Protein AF-A0A7S2IF07-F1 (afdb_monomer)

Solvent-accessible surface area (backbone atoms only — not comparable to full-atom values): 7524 Å² total; per-residue (Å²): 131,76,89,61,89,81,51,77,59,71,86,78,68,70,70,57,93,60,50,62,57,51,52,50,48,54,66,67,65,48,85,87,68,80,76,56,78,87,47,40,51,53,81,70,38,62,81,49,88,58,99,79,53,13,55,53,33,50,49,52,52,53,50,53,50,46,47,66,72,56,51,69,41,74,49,71,50,79,55,86,78,67,92,77,83,52,95,87,63,78,79,63,81,65,50,71,45,58,42,88,49,96,75,85,88,83,84,89,77,90,78,134

Foldseek 3Di:
DDPDDCDDDVVVVDDDVCRVVVVCLVVLPDPPDDDPPVQQADPVCLPPPDPSHHSPSVNVVSVVVCCVVQVFDKDWDAADDDPDDDVPDDTDDTDIDTRNDPDDDDDDDDDD

Secondary structure (DSSP, 8-state):
---STTPPPGGGG-PPTTHHHHHHHHHHT-TT----GGGS--GGGGTS--TT--HHHHHHHHHHHHHHHH---EEEEPP---S---TTPPPP--EEEESS-SS---------

Nearest PDB structures (foldseek):
  5cvv-assembly1_A  TM=2.787E-01  e=3.204E+00  Clarkia breweri

pLDDT: mean 77.89, std 9.1, range [54.47, 91.88]

Organism: NCBI:txid1333877

Structure (mmCIF, N/CA/C/O backbone):
data_AF-A0A7S2IF07-F1
#
_entry.id   AF-A0A7S2IF07-F1
#
loop_
_atom_site.group_PDB
_atom_site.id
_atom_site.type_symbol
_atom_site.label_atom_id
_atom_site.label_alt_id
_atom_site.label_comp_id
_atom_site.label_asym_id
_atom_site.label_entity_id
_atom_site.label_seq_id
_atom_site.pdbx_PDB_ins_code
_atom_site.Cartn_x
_atom_site.Cartn_y
_atom_site.Cartn_z
_atom_site.occupancy
_atom_site.B_iso_or_equiv
_atom_site.auth_seq_id
_atom_site.auth_comp_id
_atom_site.auth_asym_id
_atom_site.auth_atom_id
_atom_site.pdbx_PDB_model_num
ATOM 1 N N . LYS A 1 1 ? -2.650 -0.430 34.094 1.00 54.47 1 LYS A N 1
ATOM 2 C CA . LYS A 1 1 ? -2.027 -1.771 34.254 1.00 54.47 1 LYS A CA 1
ATOM 3 C C . LYS A 1 1 ? -3.104 -2.815 33.980 1.00 54.47 1 LYS A C 1
ATOM 5 O O . LYS A 1 1 ? -4.182 -2.634 34.535 1.00 54.47 1 LYS A O 1
ATOM 10 N N . PRO A 1 2 ? -2.878 -3.807 33.101 1.00 55.94 2 PRO A N 1
ATOM 11 C CA . PRO A 1 2 ? -3.923 -4.760 32.733 1.00 55.94 2 PRO A CA 1
ATOM 12 C C . PRO A 1 2 ? -4.284 -5.632 33.942 1.00 55.94 2 PRO A C 1
ATOM 14 O O . PRO A 1 2 ? -3.392 -6.101 34.643 1.00 55.94 2 PRO A O 1
ATOM 17 N N . GLN A 1 3 ? -5.581 -5.791 34.211 1.00 60.91 3 GLN A N 1
ATOM 18 C CA . GLN A 1 3 ? -6.100 -6.510 35.385 1.00 60.91 3 GLN A CA 1
ATOM 19 C C . GLN A 1 3 ? -6.722 -7.875 35.040 1.00 60.91 3 GLN A C 1
ATOM 21 O O . GLN A 1 3 ? -7.156 -8.593 35.933 1.00 60.91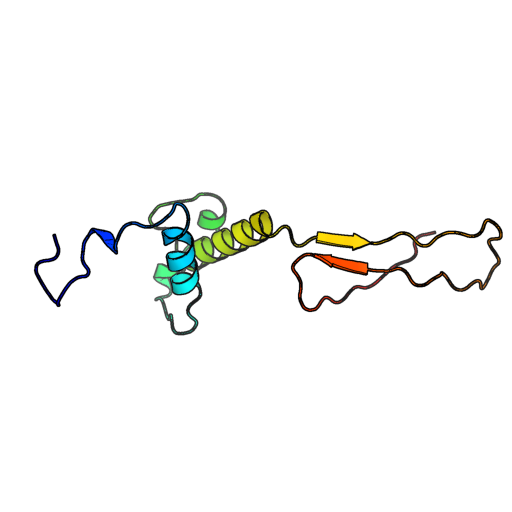 3 GLN A O 1
ATOM 26 N N . THR A 1 4 ? -6.733 -8.266 33.762 1.00 59.47 4 THR A N 1
ATOM 27 C CA . THR A 1 4 ? -7.344 -9.515 33.275 1.00 59.47 4 THR A CA 1
ATOM 28 C C . THR A 1 4 ? -6.545 -10.125 32.111 1.00 59.47 4 THR A C 1
ATOM 30 O O . THR A 1 4 ? -5.836 -9.413 31.399 1.00 59.47 4 THR A O 1
ATOM 33 N N . TYR A 1 5 ? -6.663 -11.450 31.934 1.00 60.62 5 TYR A N 1
ATOM 34 C CA . TYR A 1 5 ? -6.103 -12.267 30.833 1.00 60.62 5 TYR A CA 1
ATOM 35 C C . TYR A 1 5 ? -4.570 -12.321 30.694 1.00 60.62 5 TYR A C 1
ATOM 37 O O . TYR A 1 5 ? -4.060 -12.519 29.596 1.00 60.62 5 TYR A O 1
ATOM 45 N N . GLY A 1 6 ? -3.816 -12.159 31.787 1.00 66.75 6 GLY A N 1
ATOM 46 C CA . GLY A 1 6 ? -2.349 -12.262 31.732 1.00 66.75 6 GLY A CA 1
ATOM 47 C C . GLY A 1 6 ? -1.709 -11.188 30.847 1.00 66.75 6 GLY A C 1
ATOM 48 O O . GLY A 1 6 ? -0.749 -11.465 30.132 1.00 66.75 6 GLY A O 1
ATOM 49 N N . GLY A 1 7 ? -2.283 -9.978 30.858 1.00 67.25 7 GLY A N 1
ATOM 50 C CA . GLY A 1 7 ? -1.866 -8.882 29.990 1.00 67.25 7 GLY A CA 1
ATOM 51 C C . GLY A 1 7 ? -0.355 -8.638 30.014 1.00 67.25 7 GLY A C 1
ATOM 52 O O . GLY A 1 7 ? 0.288 -8.696 31.063 1.00 67.25 7 GLY A O 1
ATOM 53 N N . TYR A 1 8 ? 0.199 -8.362 28.835 1.00 70.38 8 TYR A N 1
ATOM 54 C CA . TYR A 1 8 ? 1.632 -8.176 28.636 1.00 70.38 8 TYR A CA 1
ATOM 55 C C . TYR A 1 8 ? 2.217 -7.109 29.571 1.00 70.38 8 TYR A C 1
ATOM 57 O O . TYR A 1 8 ? 1.588 -6.084 29.852 1.00 70.38 8 TYR A O 1
ATOM 65 N N . ALA A 1 9 ? 3.450 -7.346 30.029 1.00 76.38 9 ALA A N 1
ATOM 66 C CA . ALA A 1 9 ? 4.209 -6.375 30.808 1.00 76.38 9 ALA A CA 1
ATOM 67 C C . ALA A 1 9 ? 4.267 -5.021 30.077 1.00 76.38 9 ALA A C 1
ATOM 69 O O . ALA A 1 9 ? 4.424 -4.981 28.857 1.00 76.38 9 ALA A O 1
ATOM 70 N N . ALA A 1 10 ? 4.149 -3.911 30.814 1.00 75.62 10 ALA A N 1
ATOM 71 C CA . ALA A 1 10 ? 4.045 -2.569 30.227 1.00 75.62 10 ALA A CA 1
ATOM 72 C C . ALA A 1 10 ? 5.254 -2.213 29.340 1.00 75.62 10 ALA A C 1
ATOM 74 O O . ALA A 1 10 ? 5.099 -1.598 28.287 1.00 75.62 10 ALA A O 1
ATOM 75 N N . GLU A 1 11 ? 6.439 -2.689 29.713 1.00 80.69 11 GLU A N 1
ATOM 76 C CA . GLU A 1 11 ? 7.673 -2.609 28.922 1.00 80.69 11 GLU A CA 1
ATOM 77 C C . GLU A 1 11 ? 7.576 -3.257 27.529 1.00 80.69 11 GLU A C 1
ATOM 79 O O . GLU A 1 11 ? 8.242 -2.816 26.599 1.00 80.69 11 GLU A O 1
ATOM 84 N N . ARG A 1 12 ? 6.694 -4.248 27.344 1.00 72.12 12 ARG A N 1
ATOM 85 C CA . ARG A 1 12 ? 6.410 -4.887 26.047 1.00 72.12 12 ARG A CA 1
ATOM 86 C C . ARG A 1 12 ? 5.306 -4.189 25.249 1.00 72.12 12 ARG A C 1
ATOM 88 O O . ARG A 1 12 ? 5.008 -4.607 24.137 1.00 72.12 12 ARG A O 1
ATOM 95 N N . THR A 1 13 ? 4.706 -3.133 25.799 1.00 73.88 13 THR A N 1
ATOM 96 C CA . THR A 1 13 ? 3.648 -2.337 25.148 1.00 73.88 13 THR A CA 1
ATOM 97 C C . THR A 1 13 ? 4.139 -0.970 24.663 1.00 73.88 13 THR A C 1
ATOM 99 O O . THR A 1 13 ? 3.341 -0.101 24.317 1.00 73.88 13 THR A O 1
ATOM 102 N N . VAL A 1 14 ? 5.459 -0.771 24.620 1.00 81.06 14 VAL A N 1
ATOM 103 C CA . VAL A 1 14 ? 6.084 0.440 24.082 1.00 81.06 14 VAL A CA 1
ATOM 104 C C . VAL A 1 14 ? 6.290 0.264 22.581 1.00 81.06 14 VAL A C 1
ATOM 106 O O . VAL A 1 14 ? 7.199 -0.432 22.131 1.00 81.06 14 VAL A O 1
ATOM 109 N N . TYR A 1 15 ? 5.425 0.895 21.795 1.00 80.06 15 TYR A N 1
ATOM 110 C CA . TYR A 1 15 ? 5.487 0.845 20.338 1.00 80.06 15 TYR A CA 1
ATOM 111 C C . TYR A 1 15 ? 6.340 1.986 19.793 1.00 80.06 15 TYR A C 1
ATOM 113 O O . TYR A 1 15 ? 6.247 3.126 20.252 1.00 80.06 15 TYR A O 1
ATOM 121 N N . ARG A 1 16 ? 7.153 1.694 18.773 1.00 83.06 16 ARG A N 1
ATOM 122 C CA . ARG A 1 16 ? 7.866 2.742 18.039 1.00 83.06 16 ARG A CA 1
ATOM 123 C C . ARG A 1 16 ? 6.860 3.606 17.268 1.00 83.06 16 ARG A C 1
ATOM 125 O O . ARG A 1 16 ? 5.798 3.101 16.878 1.00 83.06 16 ARG A O 1
ATOM 132 N N . PRO A 1 17 ? 7.190 4.879 16.994 1.00 73.50 17 PRO A N 1
ATOM 133 C CA . PRO A 1 17 ? 6.409 5.696 16.074 1.00 73.50 17 PRO A CA 1
ATOM 134 C C . PRO A 1 17 ? 6.190 4.941 14.753 1.00 73.50 17 PRO A C 1
ATOM 136 O O . PRO A 1 17 ? 7.143 4.465 14.143 1.00 73.50 17 PRO A O 1
ATOM 139 N N . GLY A 1 18 ? 4.928 4.761 14.353 1.00 71.31 18 GLY A N 1
ATOM 140 C CA . GLY A 1 18 ? 4.542 4.022 13.144 1.00 71.31 18 GLY A CA 1
ATOM 141 C C . GLY A 1 18 ? 4.251 2.524 13.322 1.00 71.31 18 GLY A C 1
ATOM 142 O O . GLY A 1 18 ? 3.539 1.964 12.492 1.00 71.31 18 GLY A O 1
ATOM 143 N N . SER A 1 19 ? 4.684 1.870 14.410 1.00 79.50 19 SER A N 1
ATOM 144 C CA . SER A 1 19 ? 4.362 0.447 14.650 1.00 79.50 19 SER A CA 1
ATOM 145 C C . SER A 1 19 ? 2.861 0.215 14.844 1.00 79.50 19 SER A C 1
ATOM 147 O O . SER A 1 19 ? 2.318 -0.760 14.332 1.00 79.50 19 SER A O 1
ATOM 149 N N . LEU A 1 20 ? 2.177 1.138 15.528 1.00 80.56 20 LEU A N 1
ATOM 150 C CA . LEU A 1 20 ? 0.718 1.097 15.664 1.00 80.56 20 LEU A CA 1
ATOM 151 C C . LEU A 1 20 ? 0.024 1.288 14.312 1.00 80.56 20 LEU A C 1
ATOM 153 O O . LEU A 1 20 ? -0.927 0.577 14.013 1.00 80.56 20 LEU A O 1
ATOM 157 N N . SER A 1 21 ? 0.530 2.192 13.472 1.00 76.50 21 SER A N 1
ATOM 158 C CA . SER A 1 21 ? -0.016 2.425 12.132 1.00 76.50 21 SER A CA 1
ATOM 159 C C . SER A 1 21 ? 0.129 1.196 11.233 1.00 76.50 21 SER A C 1
ATOM 161 O O . SER A 1 21 ? -0.799 0.872 10.502 1.00 76.50 21 SER A O 1
ATOM 163 N N . ALA A 1 22 ? 1.256 0.483 11.314 1.00 79.75 22 ALA A N 1
ATOM 164 C CA . ALA A 1 22 ? 1.463 -0.766 10.585 1.00 79.75 22 ALA A CA 1
ATOM 165 C C . ALA A 1 22 ? 0.508 -1.874 11.059 1.00 79.75 22 ALA A C 1
ATOM 167 O O . ALA A 1 22 ? -0.066 -2.586 10.242 1.00 79.75 22 ALA A O 1
ATOM 168 N N . LEU A 1 23 ? 0.291 -1.991 12.371 1.00 82.50 23 LEU A N 1
ATOM 169 C CA . LEU A 1 23 ? -0.641 -2.969 12.933 1.00 82.50 23 LEU A CA 1
ATOM 170 C C . LEU A 1 23 ? -2.094 -2.660 12.543 1.00 82.50 23 LEU A C 1
ATOM 172 O O . LEU A 1 23 ? -2.828 -3.563 12.151 1.00 82.50 23 LEU A O 1
ATOM 176 N N . VAL A 1 24 ? -2.482 -1.380 12.574 1.00 80.00 24 VAL A N 1
ATOM 177 C CA . VAL A 1 24 ? -3.778 -0.916 12.061 1.00 80.00 24 VAL A CA 1
ATOM 178 C C . VAL A 1 24 ? -3.901 -1.212 10.574 1.00 80.00 24 VAL A C 1
ATOM 180 O O . VAL A 1 24 ? -4.941 -1.698 10.162 1.00 80.00 24 VAL A O 1
ATOM 183 N N . TYR A 1 25 ? -2.857 -0.989 9.774 1.00 84.56 25 TYR A N 1
ATOM 184 C CA . TYR A 1 25 ? -2.887 -1.314 8.351 1.00 84.56 25 TYR A CA 1
ATOM 185 C C . TYR A 1 25 ? -3.140 -2.806 8.105 1.00 84.56 25 TYR A C 1
ATOM 187 O O . TYR A 1 25 ? -4.028 -3.147 7.333 1.00 84.56 25 TYR A O 1
ATOM 195 N N . LEU A 1 26 ? -2.416 -3.693 8.795 1.00 83.25 26 LEU A N 1
ATOM 196 C CA . LEU A 1 26 ? -2.592 -5.144 8.661 1.00 83.25 26 LEU A CA 1
ATOM 197 C C . LEU A 1 26 ? -4.006 -5.584 9.048 1.00 83.25 26 LEU A C 1
ATOM 199 O O . LEU A 1 26 ? -4.666 -6.271 8.275 1.00 83.25 26 LEU A O 1
ATOM 203 N N . ALA A 1 27 ? -4.499 -5.126 10.201 1.00 84.06 27 ALA A N 1
ATOM 204 C CA . ALA A 1 27 ? -5.875 -5.383 10.617 1.00 84.06 27 ALA A CA 1
ATOM 205 C C . ALA A 1 27 ? -6.888 -4.766 9.639 1.00 84.06 27 ALA A C 1
ATOM 207 O O . ALA A 1 27 ? -7.978 -5.297 9.432 1.00 84.06 27 ALA A O 1
ATOM 208 N N . GLU A 1 28 ? -6.549 -3.638 9.009 1.00 82.69 28 GLU A N 1
ATOM 209 C CA . GLU A 1 28 ? -7.414 -2.966 8.050 1.00 82.69 28 GLU A CA 1
ATOM 210 C C . GLU A 1 28 ? -7.436 -3.620 6.654 1.00 82.69 28 GLU A C 1
ATOM 212 O O . GLU A 1 28 ? -8.407 -3.434 5.914 1.00 82.69 28 GLU A O 1
ATOM 217 N N . MET A 1 29 ? -6.451 -4.457 6.334 1.00 79.88 29 MET A N 1
ATOM 218 C CA . MET A 1 29 ? -6.358 -5.210 5.076 1.00 79.88 29 MET A CA 1
ATOM 219 C C . MET A 1 29 ? -6.793 -6.681 5.186 1.00 79.88 29 MET A C 1
ATOM 221 O O . MET A 1 29 ? -6.720 -7.393 4.191 1.00 79.88 29 MET A O 1
ATOM 225 N N . ASP A 1 30 ? -7.239 -7.132 6.361 1.00 84.06 30 ASP A N 1
ATOM 226 C CA . ASP A 1 30 ? -7.751 -8.495 6.565 1.00 84.06 30 ASP A CA 1
ATOM 227 C C . ASP A 1 30 ? -8.947 -8.790 5.631 1.00 84.06 30 ASP A C 1
ATOM 229 O O . ASP A 1 30 ? -9.907 -8.010 5.560 1.00 84.06 30 ASP A O 1
ATOM 233 N N . ASP A 1 31 ? -8.856 -9.900 4.898 1.00 79.56 31 ASP A N 1
ATOM 234 C CA . ASP A 1 31 ? -9.800 -10.359 3.879 1.00 79.56 31 ASP A CA 1
ATOM 235 C C . ASP A 1 31 ? -11.043 -11.039 4.471 1.00 79.56 31 ASP A C 1
ATOM 237 O O . ASP A 1 31 ? -12.061 -11.166 3.791 1.00 79.56 31 ASP A O 1
ATOM 241 N N . LEU A 1 32 ? -11.014 -11.395 5.756 1.00 84.56 32 LEU A N 1
ATOM 242 C CA . LEU A 1 32 ? -12.150 -11.980 6.472 1.00 84.56 32 LEU A CA 1
ATOM 243 C C . LEU A 1 32 ? -13.143 -10.932 6.994 1.00 84.56 32 LEU A C 1
ATOM 245 O O . LEU A 1 32 ? -14.181 -11.266 7.576 1.00 84.56 32 LEU A O 1
ATOM 249 N N . LYS A 1 33 ? -12.866 -9.641 6.797 1.00 81.38 33 LYS A N 1
ATOM 250 C CA . LYS A 1 33 ? -13.724 -8.570 7.305 1.00 81.38 33 LYS A CA 1
ATOM 251 C C . LYS A 1 33 ? -14.946 -8.364 6.428 1.00 81.38 33 LYS A C 1
ATOM 253 O O . LYS A 1 33 ? -14.852 -8.003 5.261 1.00 81.38 33 LYS A O 1
ATOM 258 N N . SER A 1 34 ? -16.109 -8.485 7.056 1.00 85.69 34 SER A N 1
ATOM 259 C CA . SER A 1 34 ? -17.413 -8.315 6.411 1.00 85.69 34 SER A CA 1
ATOM 260 C C . SER A 1 34 ? -18.215 -7.205 7.103 1.00 85.69 34 SER A C 1
ATOM 262 O O . SER A 1 34 ? -19.174 -7.497 7.821 1.00 85.69 34 SER A O 1
ATOM 264 N N . PRO A 1 35 ? -17.804 -5.925 6.983 1.00 85.94 35 PRO A N 1
ATOM 265 C CA . PRO A 1 35 ? -18.523 -4.834 7.624 1.00 85.94 35 PRO A CA 1
ATOM 266 C C . PRO A 1 35 ? -19.927 -4.671 7.013 1.00 85.94 35 PRO A C 1
ATOM 268 O O . PRO A 1 35 ? -20.111 -4.890 5.813 1.00 85.94 35 PRO A O 1
ATOM 271 N N . PRO A 1 36 ? -20.927 -4.242 7.802 1.00 90.25 36 PRO A N 1
ATOM 272 C CA . PRO A 1 36 ? -22.243 -3.924 7.262 1.00 90.25 36 PRO A CA 1
ATOM 273 C C . PRO A 1 36 ? -22.148 -2.761 6.266 1.00 90.25 36 PRO A C 1
ATOM 275 O O . PRO A 1 36 ? -21.276 -1.899 6.384 1.00 90.25 36 PRO A O 1
ATOM 278 N N . ALA A 1 37 ? -23.087 -2.680 5.318 1.00 88.62 37 ALA A N 1
ATOM 279 C CA . ALA A 1 37 ? -23.088 -1.641 4.280 1.00 88.62 37 ALA A CA 1
ATOM 280 C C . ALA A 1 37 ? -23.038 -0.210 4.853 1.00 88.62 37 ALA A C 1
ATOM 282 O O . ALA A 1 37 ? -22.391 0.672 4.290 1.00 88.62 37 ALA A O 1
ATOM 283 N N . SER A 1 38 ? -23.657 0.008 6.017 1.00 90.25 38 SER A N 1
ATOM 284 C CA . SER A 1 38 ? -23.629 1.283 6.743 1.00 90.25 38 SER A CA 1
ATOM 285 C C . SER A 1 38 ? -22.231 1.703 7.214 1.00 90.25 38 SER A C 1
ATOM 287 O O . SER A 1 38 ? -21.999 2.890 7.424 1.00 90.25 38 SER A O 1
ATOM 289 N N . ALA A 1 39 ? -21.297 0.760 7.354 1.00 90.31 39 ALA A N 1
ATOM 290 C CA . ALA A 1 39 ? -19.924 0.998 7.785 1.00 90.31 39 ALA A CA 1
ATOM 291 C C . ALA A 1 39 ? -18.932 1.159 6.615 1.00 90.31 39 ALA A C 1
ATOM 293 O O . ALA A 1 39 ? -17.766 1.487 6.842 1.00 90.31 39 ALA A O 1
ATOM 294 N N . LEU A 1 40 ? -19.360 0.964 5.360 1.00 89.62 40 LEU A N 1
ATOM 295 C CA . LEU A 1 40 ? -18.491 1.138 4.185 1.00 89.62 40 LEU A CA 1
ATOM 296 C C . LEU A 1 40 ? -18.086 2.602 3.967 1.00 89.62 40 LEU A C 1
ATOM 298 O O . LEU A 1 40 ? -16.974 2.866 3.505 1.00 89.62 40 LEU A O 1
ATOM 302 N N . GLY A 1 41 ? -18.947 3.538 4.375 1.00 90.06 41 GLY A N 1
ATOM 303 C CA . GLY A 1 41 ? -18.710 4.979 4.293 1.00 90.06 41 GLY A CA 1
ATOM 304 C C . GLY A 1 41 ? -19.230 5.615 3.013 1.00 90.06 41 GLY A C 1
ATOM 305 O O . GLY A 1 41 ? -19.964 5.007 2.233 1.00 90.06 41 GLY A O 1
ATOM 306 N N . ARG A 1 42 ? -18.858 6.878 2.809 1.00 90.12 42 ARG A N 1
ATOM 307 C CA . ARG A 1 42 ? -19.277 7.701 1.663 1.00 90.12 42 ARG A CA 1
ATOM 308 C C . ARG A 1 42 ? -18.071 8.175 0.866 1.00 90.12 42 ARG A C 1
ATOM 310 O O . ARG A 1 42 ? -17.014 8.456 1.420 1.00 90.12 42 ARG A O 1
ATOM 317 N N . THR A 1 43 ? -18.244 8.400 -0.434 1.00 89.25 43 THR A N 1
ATOM 318 C CA . THR A 1 43 ? -17.172 8.901 -1.316 1.00 89.25 43 THR A CA 1
ATOM 319 C C . THR A 1 43 ? -16.607 10.254 -0.863 1.00 89.25 43 THR A C 1
ATOM 321 O O . THR A 1 43 ? -15.434 10.542 -1.084 1.00 89.25 43 THR A O 1
ATOM 324 N N . SER A 1 44 ? -17.401 11.085 -0.183 1.00 91.31 44 SER A N 1
ATOM 325 C CA . SER A 1 44 ? -16.943 12.362 0.383 1.00 91.31 44 SER A CA 1
ATOM 326 C C . SER A 1 44 ? -15.821 12.206 1.419 1.00 91.31 44 SER A C 1
ATOM 328 O O . SER A 1 44 ? -14.981 13.098 1.550 1.00 91.31 44 SER A O 1
ATOM 330 N N . GLU A 1 45 ? -15.782 11.075 2.125 1.00 91.88 45 GLU A N 1
ATOM 331 C CA . GLU A 1 45 ? -14.820 10.777 3.199 1.00 91.88 45 GLU A CA 1
ATOM 332 C C . GLU A 1 45 ? -13.412 10.482 2.654 1.00 91.88 45 GLU A C 1
ATOM 334 O O . GLU A 1 45 ? -12.429 10.556 3.387 1.00 91.88 45 GLU A O 1
ATOM 339 N N . LEU A 1 46 ? -13.271 10.228 1.344 1.00 88.31 46 LEU A N 1
ATOM 340 C CA . LEU A 1 46 ? -11.959 10.107 0.694 1.00 88.31 46 LEU A CA 1
ATOM 341 C C . LEU A 1 46 ? -11.146 11.400 0.785 1.00 88.31 46 LEU A C 1
ATOM 343 O O . LEU A 1 46 ? -9.929 11.358 0.938 1.00 88.31 46 LEU A O 1
ATOM 347 N N . ARG A 1 47 ? -11.819 12.551 0.669 1.00 87.81 47 ARG A N 1
ATOM 348 C CA . ARG A 1 47 ? -11.175 13.872 0.611 1.00 87.81 47 ARG A CA 1
ATOM 349 C C . ARG A 1 47 ? -11.105 14.562 1.967 1.00 87.81 47 ARG A C 1
ATOM 351 O O . ARG A 1 47 ? -10.271 15.441 2.153 1.00 87.81 47 ARG A O 1
ATOM 358 N N . ARG A 1 48 ? -12.006 14.218 2.889 1.00 89.25 48 ARG A N 1
ATOM 359 C CA . ARG A 1 48 ? -12.139 14.872 4.195 1.00 89.25 48 ARG A CA 1
ATOM 360 C C . ARG A 1 48 ? -12.056 13.830 5.302 1.00 89.25 48 ARG A C 1
ATOM 362 O O . ARG A 1 48 ? -13.062 13.177 5.563 1.00 89.25 48 ARG A O 1
ATOM 369 N N . PRO A 1 49 ? -10.880 13.677 5.934 1.00 86.12 49 PRO A N 1
ATOM 370 C CA . PRO A 1 49 ? -10.712 12.735 7.022 1.00 86.12 49 PRO A CA 1
ATOM 371 C C . PRO A 1 49 ? -11.565 13.061 8.238 1.00 86.12 49 PRO A C 1
ATOM 373 O O . PRO A 1 49 ? -11.581 14.198 8.705 1.00 86.12 49 PRO A O 1
ATOM 376 N N . GLY A 1 50 ? -12.198 12.037 8.788 1.00 86.81 50 GLY A N 1
ATOM 377 C CA . GLY A 1 50 ? -12.950 12.065 10.026 1.00 86.81 50 GLY A CA 1
ATOM 378 C C . GLY A 1 50 ? -12.708 10.811 10.868 1.00 86.81 50 GLY A C 1
ATOM 379 O O . GLY A 1 50 ? -12.305 9.749 10.396 1.00 86.81 50 GLY A O 1
ATOM 380 N N . ALA A 1 51 ? -12.986 10.924 12.166 1.00 82.00 51 ALA A N 1
ATOM 381 C CA . ALA A 1 51 ? -12.815 9.819 13.114 1.00 82.00 51 ALA A CA 1
ATOM 382 C C . ALA A 1 51 ? -13.807 8.658 12.896 1.00 82.00 51 ALA A C 1
ATOM 384 O O . ALA A 1 51 ? -13.615 7.572 13.435 1.00 82.00 51 ALA A O 1
ATOM 385 N N . ARG A 1 52 ? -14.880 8.886 12.127 1.00 84.19 52 ARG A N 1
ATOM 386 C CA . ARG A 1 52 ? -15.940 7.907 11.834 1.00 84.19 52 ARG A CA 1
ATOM 387 C C . ARG A 1 52 ? -16.029 7.557 10.351 1.00 84.19 52 ARG A C 1
ATOM 389 O O . ARG A 1 52 ? -17.082 7.122 9.898 1.00 84.19 52 ARG A O 1
ATOM 396 N N . ASP A 1 53 ? -14.947 7.764 9.606 1.00 88.88 53 ASP A N 1
ATOM 397 C CA . ASP A 1 53 ? -14.920 7.427 8.184 1.00 88.88 53 ASP A CA 1
ATOM 398 C C . ASP A 1 53 ? -15.158 5.936 7.994 1.00 88.88 53 ASP A C 1
ATOM 400 O O . ASP A 1 53 ? -14.644 5.121 8.768 1.00 88.88 53 ASP A O 1
ATOM 404 N N . GLY A 1 54 ? -15.895 5.576 6.952 1.00 90.69 54 GLY A N 1
ATOM 405 C CA . GLY A 1 54 ? -16.127 4.180 6.645 1.00 90.69 54 GLY A CA 1
ATOM 406 C C . GLY A 1 54 ? -14.871 3.453 6.179 1.00 90.69 54 GLY A C 1
ATOM 407 O O . GLY A 1 54 ? -13.856 4.049 5.791 1.00 90.69 54 GLY A O 1
ATOM 408 N N . HIS A 1 55 ? -14.958 2.125 6.218 1.00 89.25 55 HIS A N 1
ATOM 409 C CA . HIS A 1 55 ? -13.834 1.235 5.938 1.00 89.25 55 HIS A CA 1
ATOM 410 C C . HIS A 1 55 ? -13.229 1.473 4.551 1.00 89.25 55 HIS A C 1
ATOM 412 O O . HIS A 1 55 ? -12.009 1.501 4.417 1.00 89.25 55 HIS A O 1
ATOM 418 N N . VAL A 1 56 ? -14.048 1.729 3.524 1.00 89.44 56 VAL A N 1
ATOM 419 C CA . VAL A 1 56 ? -13.554 1.892 2.146 1.00 89.44 56 VAL A CA 1
ATOM 420 C C . VAL A 1 56 ? -12.702 3.154 2.010 1.00 89.44 56 VAL A C 1
ATOM 422 O O . VAL A 1 56 ? -11.569 3.095 1.531 1.00 89.44 56 VAL A O 1
ATOM 425 N N . ALA A 1 57 ? -13.210 4.300 2.470 1.00 90.56 57 ALA A N 1
ATOM 426 C CA . ALA A 1 57 ? -12.492 5.571 2.382 1.00 90.56 57 ALA A CA 1
ATOM 427 C C . ALA A 1 57 ? -11.210 5.571 3.232 1.00 90.56 57 ALA A C 1
ATOM 429 O O . ALA A 1 57 ? -10.194 6.158 2.848 1.00 90.56 57 ALA A O 1
ATOM 430 N N . ARG A 1 58 ? -11.227 4.906 4.394 1.00 88.56 58 ARG A N 1
ATOM 431 C CA . ARG A 1 58 ? -10.039 4.703 5.236 1.00 88.56 58 ARG A CA 1
ATOM 432 C C . ARG A 1 58 ? -8.992 3.829 4.547 1.00 88.56 58 ARG A C 1
ATOM 434 O O . ARG A 1 58 ? -7.843 4.257 4.442 1.00 88.56 58 ARG A O 1
ATOM 441 N N . ASN A 1 59 ? -9.392 2.674 4.023 1.00 89.06 59 ASN A N 1
ATOM 442 C CA . ASN A 1 59 ? -8.502 1.732 3.345 1.00 89.06 59 ASN A CA 1
ATOM 443 C C . ASN A 1 59 ? -7.840 2.359 2.118 1.00 89.06 59 ASN A C 1
ATOM 445 O O . ASN A 1 59 ? -6.623 2.277 1.971 1.00 89.06 59 ASN A O 1
ATOM 449 N N . LEU A 1 60 ? -8.605 3.083 1.297 1.00 89.62 60 LEU A N 1
ATOM 450 C CA . LEU A 1 60 ? -8.062 3.784 0.134 1.00 89.62 60 LEU A CA 1
ATOM 451 C C . LEU A 1 60 ? -7.003 4.824 0.517 1.00 89.62 60 LEU A C 1
ATOM 453 O O . LEU A 1 60 ? -5.943 4.869 -0.102 1.00 89.62 60 LEU A O 1
ATOM 457 N N . ARG A 1 61 ? -7.234 5.629 1.560 1.00 89.25 61 ARG A N 1
ATOM 458 C CA . ARG A 1 61 ? -6.232 6.606 2.021 1.00 89.25 61 ARG A CA 1
ATOM 459 C C . ARG A 1 61 ? -4.978 5.944 2.572 1.00 89.25 61 ARG A C 1
ATOM 461 O O . ARG A 1 61 ? -3.887 6.449 2.331 1.00 89.25 61 ARG A O 1
ATOM 468 N N . MET A 1 62 ? -5.111 4.821 3.277 1.00 87.50 62 MET A N 1
ATOM 469 C CA . MET A 1 62 ? -3.947 4.058 3.727 1.00 87.50 62 MET A CA 1
ATOM 470 C C . MET A 1 62 ? -3.131 3.521 2.548 1.00 87.50 62 MET A C 1
ATOM 472 O O . MET A 1 62 ? -1.910 3.657 2.553 1.00 87.50 62 MET A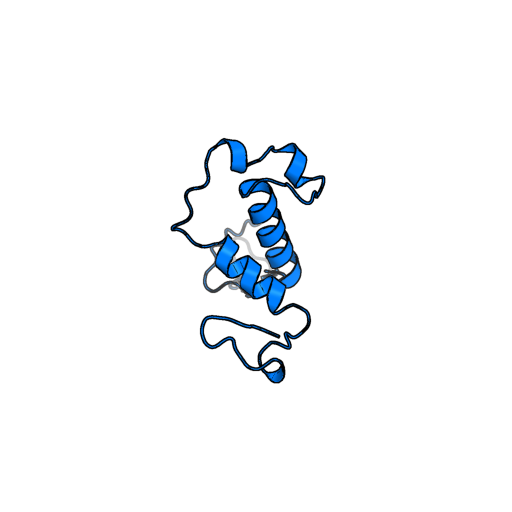 O 1
ATOM 476 N N . CYS A 1 63 ? -3.784 2.996 1.507 1.00 86.75 63 CYS A N 1
ATOM 477 C CA . CYS A 1 63 ? -3.103 2.578 0.281 1.00 86.75 63 CYS A CA 1
ATOM 478 C C . CYS A 1 63 ? -2.402 3.753 -0.414 1.00 86.75 63 CYS A C 1
ATOM 480 O O . CYS A 1 63 ? -1.238 3.633 -0.778 1.00 86.75 63 CYS A O 1
ATOM 482 N N . LEU A 1 64 ? -3.062 4.910 -0.540 1.00 86.50 64 LEU A N 1
ATOM 483 C CA . LEU A 1 64 ? -2.439 6.118 -1.096 1.00 86.50 64 LEU A CA 1
ATOM 484 C C . LEU A 1 64 ? -1.223 6.560 -0.274 1.00 86.50 64 LEU A C 1
ATOM 486 O O . LEU A 1 64 ? -0.198 6.924 -0.844 1.00 86.50 64 LEU A O 1
ATOM 490 N N . LYS A 1 65 ? -1.303 6.473 1.060 1.00 84.62 65 LYS A N 1
ATOM 491 C CA . LYS A 1 65 ? -0.174 6.798 1.934 1.00 84.62 65 LYS A CA 1
ATOM 492 C C . LYS A 1 65 ? 0.985 5.824 1.751 1.00 84.62 65 LYS A C 1
ATOM 494 O O . LYS A 1 65 ? 2.135 6.244 1.774 1.00 84.62 65 LYS A O 1
ATOM 499 N N . LEU A 1 66 ? 0.701 4.541 1.540 1.00 82.12 66 LEU A N 1
ATOM 500 C CA . LEU A 1 66 ? 1.734 3.563 1.211 1.00 82.12 66 LEU A CA 1
ATOM 501 C C . LEU A 1 66 ? 2.360 3.824 -0.150 1.00 82.12 66 LEU A C 1
ATOM 503 O O . LEU A 1 66 ? 3.573 3.718 -0.253 1.00 82.12 66 LEU A O 1
ATOM 507 N N . ILE A 1 67 ? 1.587 4.206 -1.166 1.00 82.50 67 ILE A N 1
ATOM 508 C CA . ILE A 1 67 ? 2.140 4.604 -2.469 1.00 82.50 67 ILE A CA 1
ATOM 509 C C . ILE A 1 67 ? 3.085 5.801 -2.291 1.00 82.50 67 ILE A C 1
ATOM 511 O O . ILE A 1 67 ? 4.195 5.784 -2.808 1.00 82.50 67 ILE A O 1
ATOM 515 N N . GLU A 1 68 ? 2.690 6.801 -1.500 1.00 81.88 68 GLU A N 1
ATOM 516 C CA . GLU A 1 68 ? 3.533 7.965 -1.196 1.00 81.88 68 GLU A CA 1
ATOM 517 C C . GLU A 1 68 ? 4.817 7.580 -0.440 1.00 81.88 68 GLU A C 1
ATOM 519 O O . GLU A 1 68 ? 5.883 8.107 -0.738 1.00 81.88 68 GLU A O 1
ATOM 524 N N . LEU A 1 69 ? 4.731 6.654 0.522 1.00 79.19 69 LEU A N 1
ATOM 525 C CA . LEU A 1 69 ? 5.876 6.206 1.326 1.00 79.19 69 LEU A CA 1
ATOM 526 C C . LEU A 1 69 ? 6.820 5.273 0.567 1.00 79.19 69 LEU A C 1
ATOM 528 O O . LEU A 1 69 ? 8.027 5.317 0.775 1.00 79.19 69 LEU A O 1
ATOM 532 N N . THR A 1 70 ? 6.264 4.384 -0.252 1.00 77.12 70 THR A N 1
ATOM 533 C CA . THR A 1 70 ? 7.039 3.388 -1.001 1.00 77.12 70 THR A CA 1
ATOM 534 C C . THR A 1 70 ? 7.604 3.953 -2.292 1.00 77.12 70 THR A C 1
ATOM 536 O O . THR A 1 70 ? 8.527 3.340 -2.817 1.00 77.12 70 THR A O 1
ATOM 539 N N . GLN A 1 71 ? 7.067 5.086 -2.770 1.00 75.38 71 GLN A N 1
ATOM 540 C CA . GLN A 1 71 ? 7.430 5.741 -4.028 1.00 75.38 71 GLN A CA 1
ATOM 541 C C . GLN A 1 71 ? 7.714 4.701 -5.118 1.00 75.38 71 GLN A C 1
ATOM 543 O O . GLN A 1 71 ? 8.869 4.524 -5.503 1.00 75.38 71 GLN A O 1
ATOM 548 N N . PRO A 1 72 ? 6.696 3.939 -5.570 1.00 73.31 72 PRO A N 1
ATOM 549 C CA . PRO A 1 72 ? 6.905 2.915 -6.578 1.00 73.31 72 PRO A CA 1
ATOM 550 C C . PRO A 1 72 ? 7.243 3.593 -7.909 1.00 73.31 72 PRO A C 1
ATOM 552 O O . PRO A 1 72 ? 6.369 3.933 -8.706 1.00 73.31 72 PRO A O 1
ATOM 555 N N . GLU A 1 73 ? 8.527 3.852 -8.118 1.00 75.38 73 GLU A N 1
ATOM 556 C CA . GLU A 1 73 ? 9.049 4.546 -9.282 1.00 75.38 73 GLU A CA 1
ATOM 557 C C . GLU A 1 73 ? 9.352 3.554 -10.398 1.00 75.38 73 GLU A C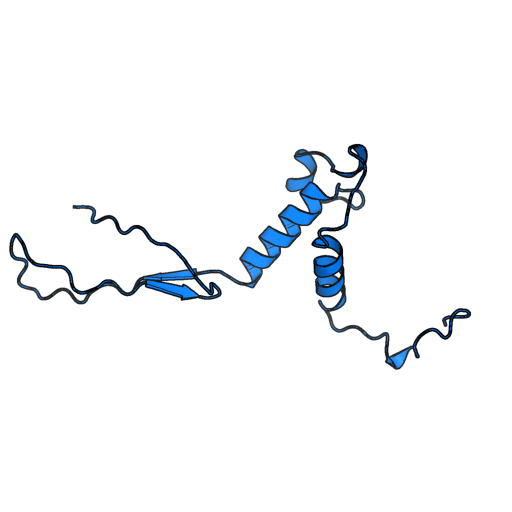 1
ATOM 559 O O . GLU A 1 73 ? 9.839 2.442 -10.180 1.00 75.38 73 GLU A O 1
ATOM 564 N N . VAL A 1 74 ? 9.091 3.978 -11.631 1.00 75.19 74 VAL A N 1
ATOM 565 C CA . VAL A 1 74 ? 9.546 3.270 -12.822 1.00 75.19 74 VAL A CA 1
ATOM 566 C C . VAL A 1 74 ? 10.722 4.048 -13.386 1.00 75.19 74 VAL A C 1
ATOM 568 O O . VAL A 1 74 ? 10.560 5.127 -13.950 1.00 75.19 74 VAL A O 1
ATOM 571 N N . LEU A 1 75 ? 11.917 3.494 -13.226 1.00 77.62 75 LEU A N 1
ATOM 572 C CA . LEU A 1 75 ? 13.135 4.044 -13.795 1.00 77.62 75 LEU A CA 1
ATOM 573 C C . LEU A 1 75 ? 13.278 3.545 -15.229 1.00 77.62 75 LEU A C 1
ATOM 575 O O . LEU A 1 75 ? 13.372 2.341 -15.475 1.00 77.62 75 LEU A O 1
ATOM 579 N N . VAL A 1 76 ? 13.318 4.479 -16.174 1.00 80.62 76 VAL A N 1
ATOM 580 C CA . VAL A 1 76 ? 13.609 4.204 -17.581 1.00 80.62 76 VAL A CA 1
ATOM 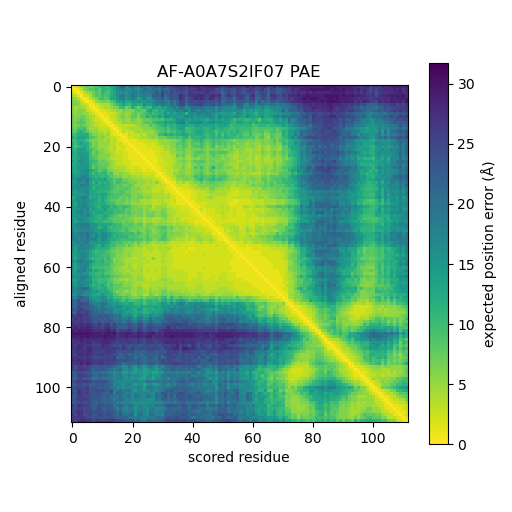581 C C . VAL A 1 76 ? 15.026 4.679 -17.856 1.00 80.62 76 VAL A C 1
ATOM 583 O O . VAL A 1 76 ? 15.308 5.872 -17.777 1.00 80.62 76 VAL A O 1
ATOM 586 N N . GLN A 1 77 ? 15.930 3.754 -18.166 1.00 80.31 77 GLN A N 1
ATOM 587 C CA . GLN A 1 77 ? 17.266 4.122 -18.615 1.00 80.31 77 GLN A CA 1
ATOM 588 C C . GLN A 1 77 ? 17.195 4.421 -20.116 1.00 80.31 77 GLN A C 1
ATOM 590 O O . GLN A 1 77 ? 16.842 3.523 -20.891 1.00 80.31 77 GLN A O 1
ATOM 595 N N . PRO A 1 78 ? 17.487 5.665 -20.540 1.00 72.62 78 PRO A N 1
ATOM 596 C CA . PRO A 1 78 ? 17.453 6.011 -21.949 1.00 72.62 78 PRO A CA 1
ATOM 597 C C . PRO A 1 78 ? 18.500 5.176 -22.701 1.00 72.62 78 PRO A C 1
ATOM 599 O O . PRO A 1 78 ? 19.609 4.980 -22.192 1.00 72.62 78 PRO A O 1
ATOM 602 N N . PRO A 1 79 ? 18.173 4.661 -23.898 1.00 74.31 79 PRO A N 1
ATOM 603 C CA . PRO A 1 79 ? 19.155 3.954 -24.701 1.00 74.31 79 PRO A CA 1
ATOM 604 C C . PRO A 1 79 ? 20.268 4.926 -25.115 1.00 74.31 79 PRO A C 1
ATOM 606 O O . PRO A 1 79 ? 20.014 6.102 -25.370 1.00 74.31 79 PRO A O 1
ATOM 609 N N . ALA A 1 80 ? 21.506 4.440 -25.203 1.00 72.31 80 ALA A N 1
ATOM 610 C CA . ALA A 1 80 ? 22.592 5.214 -25.794 1.00 72.31 80 ALA A CA 1
ATOM 611 C C . ALA A 1 80 ? 22.363 5.294 -27.310 1.00 72.31 80 ALA A C 1
ATOM 613 O O . ALA A 1 80 ? 22.376 4.272 -27.996 1.00 72.31 80 ALA A O 1
ATOM 614 N N . TRP A 1 81 ? 22.104 6.491 -27.833 1.00 66.69 81 TRP A N 1
ATOM 615 C CA . TRP A 1 81 ? 21.913 6.686 -29.268 1.00 66.69 81 TRP A CA 1
ATOM 616 C C . TRP A 1 81 ? 23.289 6.774 -29.932 1.00 66.69 81 TRP A C 1
ATOM 618 O O . TRP A 1 81 ? 24.070 7.674 -29.630 1.00 66.69 81 TRP A O 1
ATOM 628 N N . SER A 1 82 ? 23.604 5.853 -30.845 1.00 63.06 82 SER A N 1
ATOM 629 C CA . SER A 1 82 ? 24.717 6.062 -31.772 1.00 63.06 82 SER A CA 1
ATOM 630 C C . SER A 1 82 ? 24.298 7.109 -32.802 1.00 63.06 82 SER A C 1
ATOM 632 O O . SER A 1 82 ? 23.218 6.992 -33.376 1.00 63.06 82 SER A O 1
ATOM 634 N N . ALA A 1 83 ? 25.148 8.102 -33.069 1.00 59.34 83 ALA A N 1
ATOM 635 C CA . ALA A 1 83 ? 24.853 9.253 -33.934 1.00 59.34 83 ALA A CA 1
ATOM 636 C C . ALA A 1 83 ? 24.422 8.914 -35.383 1.00 59.34 83 ALA A C 1
ATOM 638 O O . ALA A 1 83 ? 23.946 9.788 -36.101 1.00 59.34 83 ALA A O 1
ATOM 639 N N . ALA A 1 84 ? 24.556 7.661 -35.823 1.00 64.00 84 ALA A N 1
ATOM 640 C CA . ALA A 1 84 ? 24.062 7.188 -37.110 1.00 64.00 84 ALA A CA 1
ATOM 641 C C . ALA A 1 84 ? 22.633 6.632 -36.972 1.00 64.00 84 ALA A C 1
ATOM 643 O O . ALA A 1 84 ? 22.433 5.428 -36.814 1.00 64.00 84 ALA A O 1
ATOM 644 N N . TRP A 1 85 ? 21.627 7.508 -37.026 1.00 65.00 85 TRP A N 1
ATOM 645 C CA . TRP A 1 85 ? 20.243 7.074 -37.220 1.00 65.00 85 TRP A CA 1
ATOM 646 C C . TRP A 1 85 ? 20.089 6.544 -38.649 1.00 65.00 85 TRP A C 1
ATOM 648 O O . TRP A 1 85 ? 20.354 7.263 -39.613 1.00 65.00 85 TRP A O 1
ATOM 658 N N . GLN A 1 86 ? 19.686 5.282 -38.792 1.00 68.31 86 GLN A N 1
ATOM 659 C CA . GLN A 1 86 ? 19.362 4.683 -40.085 1.00 68.31 86 GLN A CA 1
ATOM 660 C C . GLN A 1 86 ? 17.919 4.164 -40.069 1.00 68.31 86 GLN A C 1
ATOM 662 O O . GLN A 1 86 ? 17.508 3.550 -39.078 1.00 68.31 86 GLN A O 1
ATOM 667 N N . PRO A 1 87 ? 17.139 4.371 -41.145 1.00 71.81 87 PRO A N 1
ATOM 668 C CA . PRO A 1 87 ? 15.825 3.753 -41.285 1.00 71.81 87 PRO A CA 1
ATOM 669 C C . PRO A 1 87 ? 15.917 2.230 -41.113 1.00 71.81 87 PRO A C 1
ATOM 671 O O . PRO A 1 87 ? 16.720 1.577 -41.774 1.00 71.81 87 PRO A O 1
ATOM 674 N N . GLY A 1 88 ? 15.108 1.664 -40.213 1.00 71.06 88 GLY A N 1
ATOM 675 C CA . GLY A 1 88 ? 15.134 0.230 -39.892 1.00 71.06 88 GLY A CA 1
ATOM 676 C C . GLY A 1 88 ? 16.128 -0.179 -38.798 1.00 71.06 88 GLY A C 1
ATOM 677 O O . GLY A 1 88 ? 16.215 -1.364 -38.480 1.00 71.06 88 GLY A O 1
ATOM 678 N N . ALA A 1 89 ? 16.847 0.768 -38.187 1.00 69.62 89 ALA A N 1
ATOM 679 C CA . ALA A 1 89 ? 17.678 0.485 -37.022 1.00 69.62 89 ALA A CA 1
ATOM 680 C C . ALA A 1 89 ? 16.831 -0.023 -35.841 1.00 69.62 89 ALA A C 1
ATOM 682 O O . ALA A 1 89 ? 15.789 0.543 -35.501 1.00 69.62 89 ALA A O 1
ATOM 683 N N . VAL A 1 90 ? 17.304 -1.087 -35.191 1.00 70.06 90 VAL A N 1
ATOM 684 C CA . VAL A 1 90 ? 16.701 -1.610 -33.962 1.00 70.06 90 VAL A CA 1
ATOM 685 C C . VAL A 1 90 ? 17.207 -0.772 -32.792 1.00 70.06 90 VAL A C 1
ATOM 687 O O . VAL A 1 90 ? 18.416 -0.643 -32.597 1.00 70.06 90 VAL A O 1
ATOM 690 N N . LEU A 1 91 ? 16.289 -0.199 -32.010 1.00 69.00 91 LEU A N 1
ATOM 691 C CA . LEU A 1 91 ? 16.660 0.521 -30.794 1.00 69.00 91 LEU A CA 1
ATOM 692 C C . LEU A 1 91 ? 17.374 -0.437 -29.825 1.00 69.00 91 LEU A C 1
ATOM 694 O O . LEU A 1 91 ? 16.884 -1.553 -29.614 1.00 69.00 91 LEU A O 1
ATOM 698 N N . PRO A 1 92 ? 18.490 -0.018 -29.195 1.00 70.62 92 PRO A N 1
ATO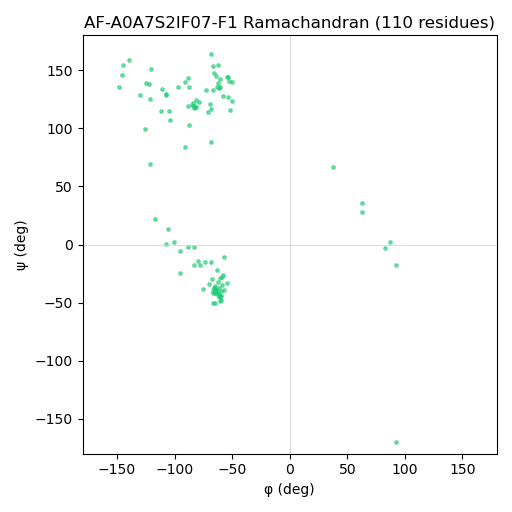M 699 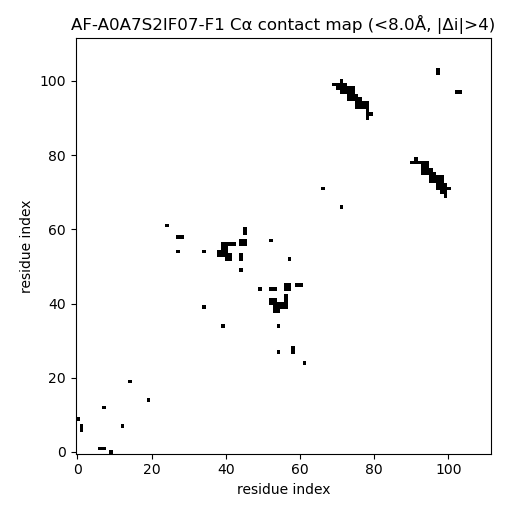C CA . PRO A 1 92 ? 19.067 -0.773 -28.094 1.00 70.62 92 PRO A CA 1
ATOM 700 C C . PRO A 1 92 ? 17.992 -1.009 -27.033 1.00 70.62 92 PRO A C 1
ATOM 702 O O . PRO A 1 92 ? 17.148 -0.138 -26.801 1.00 70.62 92 PRO A O 1
ATOM 705 N N . ALA A 1 93 ? 18.021 -2.177 -26.391 1.00 72.56 93 ALA A N 1
ATOM 706 C CA . ALA A 1 93 ? 17.022 -2.546 -25.397 1.00 72.56 93 ALA A CA 1
ATOM 707 C C . ALA A 1 93 ? 16.879 -1.443 -24.332 1.00 72.56 93 ALA A C 1
ATOM 709 O O . ALA A 1 93 ? 17.816 -1.160 -23.583 1.00 72.56 93 ALA A O 1
ATOM 710 N N . VAL A 1 94 ? 15.698 -0.822 -24.270 1.00 77.81 94 VAL A N 1
ATOM 711 C CA . VAL A 1 94 ? 15.357 0.140 -23.219 1.00 77.81 94 VAL A CA 1
ATOM 712 C C . VAL A 1 94 ? 15.256 -0.633 -21.911 1.00 77.81 94 VAL A C 1
ATOM 714 O O . VAL A 1 94 ? 14.401 -1.509 -21.769 1.00 77.81 94 VAL A O 1
ATOM 717 N N . GLN A 1 95 ? 16.130 -0.328 -20.951 1.00 80.19 95 GLN A N 1
ATOM 718 C CA . GLN A 1 95 ? 16.042 -0.942 -19.631 1.00 80.19 95 GLN A CA 1
ATOM 719 C C . GLN A 1 95 ? 15.011 -0.185 -18.803 1.00 80.19 95 GLN A C 1
ATOM 721 O O . GLN A 1 95 ? 15.173 1.001 -18.516 1.00 80.19 95 GLN A O 1
ATOM 726 N N . VAL A 1 96 ? 13.959 -0.890 -18.400 1.00 80.62 96 VAL A N 1
ATOM 727 C CA . VAL A 1 96 ? 12.968 -0.384 -17.453 1.00 80.62 96 VAL A CA 1
ATOM 728 C C . VAL A 1 96 ? 13.114 -1.157 -16.151 1.00 80.62 96 VAL A C 1
ATOM 730 O O . VAL A 1 96 ? 13.236 -2.382 -16.167 1.00 80.62 96 VAL A O 1
ATOM 733 N N . ARG A 1 97 ? 13.119 -0.456 -15.018 1.00 80.31 97 ARG A N 1
ATOM 734 C CA . ARG A 1 97 ? 13.222 -1.042 -13.679 1.00 80.31 97 ARG A CA 1
ATOM 735 C C . ARG A 1 97 ? 12.122 -0.470 -12.794 1.00 80.31 97 ARG A C 1
ATOM 737 O O . ARG A 1 97 ? 11.981 0.742 -12.703 1.00 80.31 97 ARG A O 1
ATOM 744 N N . GLY A 1 98 ? 11.360 -1.335 -12.136 1.00 75.50 98 GLY A N 1
ATOM 745 C CA . GLY A 1 98 ? 10.422 -0.939 -11.090 1.00 75.50 98 GLY A CA 1
ATOM 746 C C . GLY A 1 98 ? 11.139 -0.913 -9.747 1.00 75.50 98 GLY A C 1
ATOM 747 O O . GLY A 1 98 ? 11.649 -1.939 -9.299 1.00 75.50 98 GLY A O 1
ATOM 748 N N . VAL A 1 99 ? 11.181 0.244 -9.100 1.00 71.94 99 VAL A N 1
ATOM 749 C CA . VAL A 1 99 ? 11.631 0.383 -7.716 1.00 71.94 99 VAL A CA 1
ATOM 750 C C . VAL A 1 99 ? 10.435 0.063 -6.824 1.00 71.94 99 VAL A C 1
ATOM 752 O O . VAL A 1 99 ? 9.371 0.650 -6.970 1.00 71.94 99 VAL A O 1
ATOM 755 N N . GLY A 1 100 ? 10.566 -0.934 -5.948 1.00 66.38 100 GLY A N 1
ATOM 756 C CA . GLY A 1 100 ? 9.480 -1.346 -5.045 1.00 66.38 100 GLY A CA 1
ATOM 757 C C . GLY A 1 100 ? 8.433 -2.304 -5.639 1.00 66.38 100 GLY A C 1
ATOM 758 O O . GLY A 1 100 ? 7.578 -2.789 -4.902 1.00 66.38 100 GLY A O 1
ATOM 759 N N . CYS A 1 101 ? 8.523 -2.662 -6.925 1.00 65.00 101 CYS A N 1
ATOM 760 C CA . CYS A 1 101 ? 7.625 -3.626 -7.576 1.00 65.00 101 CYS A CA 1
ATOM 761 C C . CYS A 1 101 ? 8.338 -4.963 -7.848 1.00 65.00 101 CYS A C 1
ATOM 763 O O . CYS A 1 101 ? 9.386 -4.980 -8.487 1.00 65.00 101 CYS A O 1
ATOM 765 N N . LYS A 1 102 ? 7.757 -6.103 -7.428 1.00 62.75 102 LYS A N 1
ATOM 766 C CA . LYS A 1 102 ? 8.295 -7.449 -7.754 1.00 62.75 102 LYS A CA 1
ATOM 767 C C . LYS A 1 102 ? 8.128 -7.816 -9.234 1.00 62.75 102 LYS A C 1
ATOM 769 O O . LYS A 1 102 ? 8.974 -8.501 -9.796 1.00 62.75 102 LYS A O 1
ATOM 774 N N . THR A 1 103 ? 7.040 -7.366 -9.849 1.00 66.81 103 THR A N 1
ATOM 775 C CA . THR A 1 103 ? 6.693 -7.599 -11.256 1.00 66.81 1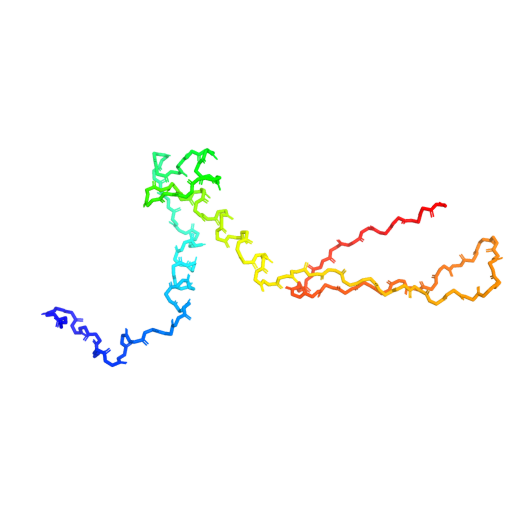03 THR A CA 1
ATOM 776 C C . THR A 1 103 ? 5.921 -6.395 -11.766 1.00 66.81 103 THR A C 1
ATOM 778 O O . THR A 1 103 ? 5.022 -5.912 -11.079 1.00 66.81 103 THR A O 1
ATOM 781 N N . PHE A 1 104 ? 6.243 -5.914 -12.960 1.00 69.12 104 PHE A N 1
ATOM 782 C CA . PHE A 1 104 ? 5.523 -4.817 -13.597 1.00 69.12 104 PHE A CA 1
ATOM 783 C C . PHE A 1 104 ? 5.495 -5.048 -15.109 1.00 69.12 104 PHE A C 1
ATOM 785 O O . PHE A 1 104 ? 6.425 -5.620 -15.677 1.00 69.12 104 PHE A O 1
ATOM 792 N N . ALA A 1 105 ? 4.401 -4.641 -15.747 1.00 72.06 105 ALA A N 1
ATOM 793 C CA . ALA A 1 105 ? 4.231 -4.706 -17.190 1.00 72.06 105 ALA A CA 1
ATOM 794 C C . ALA A 1 105 ? 4.315 -3.286 -17.748 1.00 72.06 105 ALA A C 1
ATOM 796 O O . ALA A 1 105 ? 3.641 -2.382 -17.257 1.00 72.06 105 ALA A O 1
ATOM 797 N N . VAL A 1 106 ? 5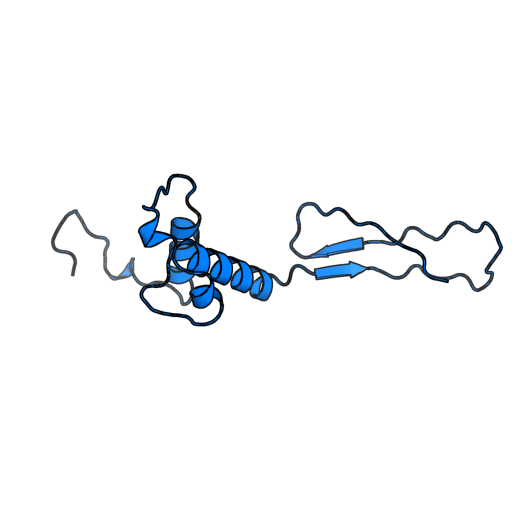.141 -3.090 -18.771 1.00 71.81 106 VAL A N 1
ATOM 798 C CA . VAL A 1 106 ? 5.331 -1.790 -19.424 1.00 71.81 106 VAL A CA 1
ATOM 799 C C . VAL A 1 106 ? 5.056 -1.937 -20.904 1.00 71.81 106 VAL A C 1
ATOM 801 O O . VAL A 1 106 ? 5.495 -2.898 -21.533 1.00 71.81 106 VAL A O 1
ATOM 804 N N . ARG A 1 107 ? 4.367 -0.947 -21.467 1.00 74.44 107 ARG A N 1
ATOM 805 C CA . ARG A 1 107 ? 4.232 -0.778 -22.910 1.00 74.44 107 ARG A CA 1
ATOM 806 C C . ARG A 1 107 ? 5.000 0.474 -23.303 1.00 74.44 107 ARG A C 1
ATOM 808 O O . ARG A 1 107 ? 4.644 1.567 -22.877 1.00 74.44 107 ARG A O 1
ATOM 815 N N . LEU A 1 108 ? 6.057 0.303 -24.087 1.00 72.12 108 LEU A N 1
ATOM 816 C CA . LEU A 1 108 ? 6.842 1.415 -24.613 1.00 72.12 108 LEU A CA 1
ATOM 817 C C . LEU A 1 108 ? 6.225 1.892 -25.931 1.00 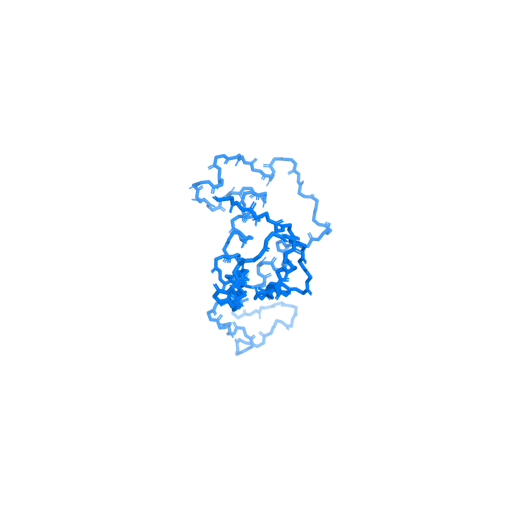72.12 108 LEU A C 1
ATOM 819 O O . LEU A 1 108 ? 5.849 1.077 -26.775 1.00 72.12 108 LEU A O 1
ATOM 823 N N . LEU A 1 109 ? 6.110 3.208 -26.089 1.00 74.19 109 LEU A N 1
ATOM 824 C CA . LEU A 1 109 ? 5.670 3.862 -27.318 1.00 74.19 109 LEU A CA 1
ATOM 825 C C . LEU A 1 109 ? 6.785 4.795 -27.779 1.00 74.19 109 LEU A C 1
ATOM 827 O O . LEU A 1 109 ? 7.240 5.641 -27.012 1.00 74.19 109 LEU A O 1
ATOM 831 N N . LEU A 1 110 ? 7.226 4.624 -29.023 1.00 71.25 110 LEU A N 1
ATOM 832 C CA . LEU A 1 110 ? 8.127 5.564 -29.676 1.00 71.25 110 LEU A CA 1
ATOM 833 C C . LEU A 1 110 ? 7.275 6.697 -30.255 1.00 71.25 110 LEU A C 1
ATOM 835 O O . LEU A 1 110 ? 6.402 6.436 -31.083 1.00 71.25 110 LEU A O 1
ATOM 839 N N . LEU A 1 111 ? 7.503 7.925 -29.796 1.00 72.25 111 LEU A N 1
ATOM 840 C CA . LEU A 1 111 ? 6.898 9.122 -30.376 1.00 72.25 111 LEU A CA 1
ATOM 841 C C . LEU A 1 111 ? 7.904 9.755 -31.356 1.00 72.25 111 LEU A C 1
ATOM 843 O O . LEU A 1 111 ? 9.090 9.791 -31.016 1.00 72.25 111 LEU A O 1
ATOM 847 N N . PRO A 1 112 ? 7.462 10.170 -32.558 1.00 63.50 112 PRO A N 1
ATOM 848 C CA . PRO A 1 112 ? 8.306 10.835 -33.549 1.00 63.50 112 PRO A CA 1
ATOM 849 C C . PRO A 1 112 ? 8.743 12.238 -33.115 1.00 63.50 112 PRO A C 1
ATOM 851 O O . PRO A 1 112 ? 8.016 12.871 -32.314 1.00 63.50 112 PRO A O 1
#

Radius of gyration: 23.78 Å; Cα contacts (8 Å, |Δi|>4): 72; chains: 1; bounding box: 48×27×77 Å

Sequence (112 aa):
KPQTYGGYAAERTVYRPGSLSALVYLAEMDDLKSPPASALGRTSELRRPGARDGHVARNLRMCLKLIELTQPEVLVQPPAWSAAWQPGAVLPAVQVRGVGCKTFAVRLLLLP

Mean predicted aligned error: 12.76 Å